Protein AF-A0A1I3IV66-F1 (afdb_monomer_lite)

Radius of gyration: 14.74 Å; chains: 1; bounding box: 31×24×51 Å

Sequence (78 aa):
MISDGNVRTEVPAGPSERVYIVLGLVCAVAAVYYQPIVFGPLALYFAFRLHRLESTSTGVAVALLGVLGTGLGFLYPA

Structure (mmCIF, N/CA/C/O backbone):
data_AF-A0A1I3IV66-F1
#
_entry.id   AF-A0A1I3IV66-F1
#
loop_
_atom_site.group_PDB
_atom_site.id
_atom_site.type_symbol
_atom_site.label_atom_id
_atom_site.label_alt_id
_atom_site.label_comp_id
_atom_site.label_asym_id
_atom_site.label_entity_id
_atom_site.label_seq_id
_atom_site.pdbx_PDB_ins_code
_atom_site.Cartn_x
_atom_site.Cartn_y
_atom_site.Cartn_z
_atom_site.occupancy
_atom_site.B_iso_or_equiv
_atom_site.auth_seq_id
_atom_site.auth_comp_id
_atom_site.auth_asym_id
_atom_site.auth_atom_id
_atom_site.pdbx_PDB_model_num
ATOM 1 N N . MET A 1 1 ? 1.473 -15.857 36.115 1.00 47.91 1 MET A N 1
ATOM 2 C CA . MET A 1 1 ? 1.889 -16.096 34.718 1.00 47.91 1 MET A CA 1
ATOM 3 C C . MET A 1 1 ? 0.716 -16.755 34.007 1.00 47.91 1 MET A C 1
ATOM 5 O O . MET A 1 1 ? 0.653 -17.970 33.927 1.00 47.91 1 MET A O 1
ATOM 9 N N . ILE A 1 2 ? -0.277 -15.953 33.620 1.00 44.06 2 ILE A N 1
ATOM 10 C CA . ILE A 1 2 ? -1.409 -16.376 32.792 1.00 44.06 2 ILE A CA 1
ATOM 11 C C . ILE A 1 2 ? -1.502 -15.319 31.703 1.00 44.06 2 ILE A C 1
ATOM 13 O O . ILE A 1 2 ? -1.609 -14.130 31.982 1.00 44.06 2 ILE A O 1
ATOM 17 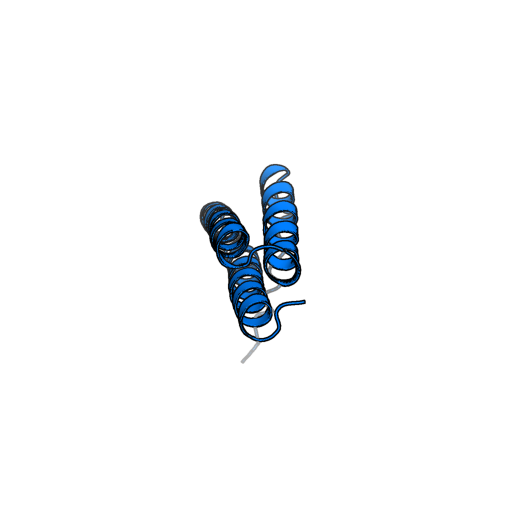N N . SER A 1 3 ? -1.287 -15.796 30.486 1.00 47.31 3 SER A N 1
ATOM 18 C CA . SER A 1 3 ? -1.357 -15.061 29.240 1.00 47.31 3 SER A CA 1
ATOM 19 C C . SER A 1 3 ? -2.808 -14.653 29.025 1.00 47.31 3 SER A C 1
ATOM 21 O O . SER A 1 3 ? -3.621 -15.501 28.662 1.00 47.31 3 SER A O 1
ATOM 23 N N . ASP A 1 4 ? -3.136 -13.381 29.253 1.00 45.47 4 ASP A N 1
ATOM 24 C CA . ASP A 1 4 ? -4.398 -12.816 28.790 1.00 45.47 4 ASP A CA 1
ATOM 25 C C . ASP A 1 4 ? -4.422 -12.911 27.265 1.00 45.47 4 ASP A C 1
ATOM 27 O O . ASP A 1 4 ? -3.714 -12.203 26.542 1.00 45.47 4 ASP A O 1
ATOM 31 N N . GLY A 1 5 ? -5.202 -13.877 26.784 1.00 48.47 5 GLY A N 1
ATOM 32 C CA . GLY A 1 5 ? -5.581 -14.011 25.394 1.00 48.47 5 GLY A CA 1
ATOM 33 C C . GLY A 1 5 ? -6.317 -12.748 24.985 1.00 48.47 5 GLY A C 1
ATOM 34 O O . GLY A 1 5 ? -7.523 -12.633 25.172 1.00 48.47 5 GLY A O 1
ATO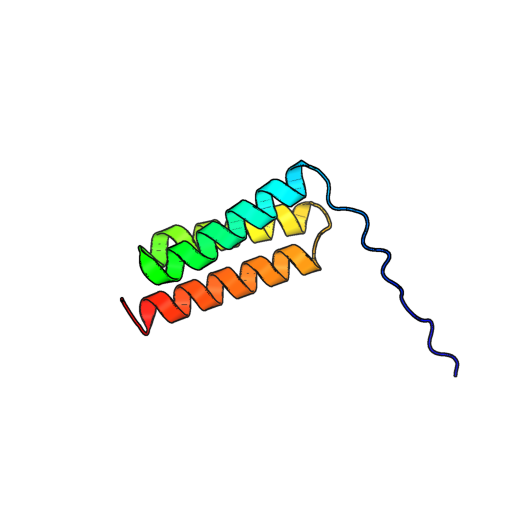M 35 N N . ASN A 1 6 ? -5.565 -11.800 24.431 1.00 52.81 6 ASN A N 1
ATOM 36 C CA . ASN A 1 6 ? -6.062 -10.645 23.704 1.00 52.81 6 ASN A CA 1
ATOM 37 C C . ASN A 1 6 ? -6.762 -11.142 22.434 1.00 52.81 6 ASN A C 1
ATOM 39 O O . ASN A 1 6 ? -6.236 -11.018 21.325 1.00 52.81 6 ASN A O 1
ATOM 43 N N . VAL A 1 7 ? -7.932 -11.761 22.601 1.00 50.94 7 VAL A N 1
ATOM 44 C CA . VAL A 1 7 ? -8.896 -11.955 21.527 1.00 50.94 7 VAL A CA 1
ATOM 45 C C . VAL A 1 7 ? -9.354 -10.550 21.187 1.00 50.94 7 VAL A C 1
ATOM 47 O O . VAL A 1 7 ? -10.296 -10.020 21.769 1.00 50.94 7 VAL A O 1
ATOM 50 N N . ARG A 1 8 ? -8.606 -9.908 20.286 1.00 50.66 8 ARG A N 1
ATOM 51 C CA . ARG A 1 8 ? -9.055 -8.726 19.569 1.00 50.66 8 ARG A CA 1
ATOM 52 C C . ARG A 1 8 ? -10.302 -9.173 18.826 1.00 50.66 8 ARG A C 1
ATOM 54 O O . ARG A 1 8 ? -10.206 -9.716 17.734 1.00 50.66 8 ARG A O 1
ATOM 61 N N . THR A 1 9 ? -11.459 -9.043 19.464 1.00 49.91 9 THR A N 1
ATOM 62 C CA . THR A 1 9 ? -12.749 -9.110 18.793 1.00 49.91 9 THR A CA 1
ATOM 63 C C . THR A 1 9 ? -12.676 -8.071 17.692 1.00 49.91 9 THR A C 1
ATOM 65 O O . THR A 1 9 ? -12.698 -6.872 17.968 1.00 49.91 9 THR A O 1
ATOM 68 N N . GLU A 1 10 ? -12.458 -8.539 16.467 1.00 52.94 10 GLU A N 1
ATOM 69 C CA . GLU A 1 10 ? -12.446 -7.720 15.268 1.00 52.94 10 GLU A CA 1
ATOM 70 C C . GLU A 1 10 ? -13.830 -7.088 15.184 1.00 52.94 10 GLU A C 1
ATOM 72 O O . GLU A 1 10 ? -14.811 -7.739 14.821 1.00 52.94 10 GLU A O 1
ATOM 77 N N . VAL A 1 11 ? -13.937 -5.836 15.632 1.00 56.66 11 VAL A N 1
ATOM 78 C CA . VAL A 1 11 ? -15.157 -5.059 15.457 1.00 56.66 11 VAL A CA 1
ATOM 79 C C . VAL A 1 11 ? -15.414 -5.055 13.951 1.00 56.66 11 VAL A C 1
ATOM 81 O O . VAL A 1 11 ? -14.518 -4.676 13.193 1.00 56.66 11 VAL A O 1
ATOM 84 N N . PRO A 1 12 ? -16.573 -5.554 13.487 1.00 56.75 12 PRO A N 1
ATOM 85 C CA . PRO A 1 12 ? -16.816 -5.707 12.067 1.00 56.75 12 PRO A CA 1
ATOM 86 C C . PRO A 1 12 ? -16.689 -4.342 11.399 1.00 56.75 12 PRO A C 1
ATOM 88 O O . PRO A 1 12 ? -17.439 -3.421 11.720 1.00 56.75 12 PRO A O 1
ATOM 91 N N . ALA A 1 13 ? -15.732 -4.242 10.474 1.00 60.94 13 ALA A N 1
ATOM 92 C CA . ALA A 1 13 ? -15.399 -3.000 9.799 1.00 60.94 13 ALA A CA 1
ATOM 93 C C . ALA A 1 13 ? -16.658 -2.355 9.203 1.00 60.94 13 ALA A C 1
ATOM 95 O O . ALA A 1 13 ? -17.455 -3.030 8.523 1.00 60.94 13 ALA A O 1
ATOM 96 N N . GLY A 1 14 ? -16.827 -1.059 9.460 1.00 73.31 14 GLY A N 1
ATOM 97 C CA . GLY A 1 14 ? -17.964 -0.280 8.990 1.00 73.31 14 GLY A CA 1
ATOM 98 C C . GLY A 1 14 ? -18.074 -0.293 7.457 1.00 73.31 14 GLY A C 1
ATOM 99 O O . GLY A 1 14 ? -17.093 -0.569 6.759 1.00 73.31 14 GLY A O 1
ATOM 100 N N . PRO A 1 15 ? -19.248 0.029 6.879 1.00 78.25 15 PRO A N 1
ATOM 101 C CA . PRO A 1 15 ? -19.445 0.015 5.425 1.00 78.25 15 PRO A CA 1
ATOM 102 C C . PRO A 1 15 ? -18.413 0.869 4.673 1.00 78.25 15 PRO A C 1
ATOM 104 O O . PRO A 1 15 ? -17.936 0.484 3.609 1.00 78.25 15 PRO A O 1
ATOM 107 N N . SER A 1 16 ? -18.024 2.004 5.257 1.00 77.06 16 SER A N 1
ATOM 108 C CA . SER A 1 16 ? -17.000 2.908 4.735 1.00 77.06 16 SER A CA 1
ATOM 109 C C . SER A 1 16 ? -15.587 2.322 4.813 1.00 77.06 16 SER A C 1
ATOM 111 O O . SER A 1 16 ? -14.833 2.443 3.851 1.00 77.06 16 SER A O 1
ATOM 113 N N . GLU A 1 17 ? -15.223 1.648 5.907 1.00 79.25 17 GLU A N 1
ATOM 114 C CA . GLU A 1 17 ? -13.915 0.990 6.045 1.00 79.25 17 GLU A CA 1
ATOM 115 C C . GLU A 1 17 ? -13.719 -0.095 4.994 1.00 79.25 17 GLU A C 1
ATOM 117 O O . GLU A 1 17 ? -12.679 -0.131 4.342 1.00 79.25 17 GLU A O 1
ATOM 122 N N . ARG A 1 18 ? -14.742 -0.926 4.761 1.00 80.12 18 ARG A N 1
ATOM 123 C CA . ARG A 1 18 ? -14.701 -1.978 3.733 1.00 80.12 18 ARG A CA 1
ATOM 124 C C . ARG A 1 18 ? -14.383 -1.408 2.354 1.00 80.12 18 ARG A C 1
ATOM 126 O O . ARG A 1 18 ? -13.548 -1.957 1.641 1.00 80.12 18 ARG A O 1
ATOM 133 N N . VAL A 1 19 ? -15.003 -0.281 2.005 1.00 84.88 19 VAL A N 1
ATOM 134 C CA . VAL A 1 19 ? -14.761 0.410 0.732 1.00 84.88 19 VAL A CA 1
ATOM 135 C C . VAL A 1 19 ? -13.311 0.887 0.633 1.00 84.88 19 VAL A C 1
ATOM 137 O O . VAL A 1 19 ? -12.672 0.667 -0.394 1.00 84.88 19 VAL A O 1
ATOM 140 N N . TYR A 1 20 ? -12.756 1.472 1.698 1.00 82.94 20 TYR A N 1
ATOM 141 C CA . TYR A 1 20 ? -11.359 1.913 1.703 1.00 82.94 20 TYR A CA 1
ATOM 142 C C . TYR A 1 20 ? -10.361 0.753 1.634 1.00 82.94 20 TYR A C 1
ATOM 144 O O . TYR A 1 20 ? -9.328 0.896 0.982 1.00 82.94 20 TYR A O 1
ATOM 152 N N . ILE A 1 21 ? -10.668 -0.393 2.252 1.00 82.62 21 ILE A N 1
ATOM 153 C CA . ILE A 1 21 ? -9.822 -1.594 2.172 1.00 82.62 21 ILE A CA 1
ATOM 154 C C . ILE A 1 21 ? -9.760 -2.068 0.726 1.00 82.62 21 ILE A C 1
ATOM 156 O O . ILE A 1 21 ? -8.671 -2.229 0.182 1.00 82.62 21 ILE A O 1
ATOM 160 N N . VAL A 1 22 ? -10.922 -2.237 0.088 1.00 87.25 22 VAL A N 1
ATOM 161 C CA . VAL A 1 22 ? -11.011 -2.700 -1.302 1.00 87.25 22 VAL A CA 1
ATOM 162 C C . VAL A 1 22 ? -10.303 -1.723 -2.244 1.00 87.25 22 VAL A C 1
ATOM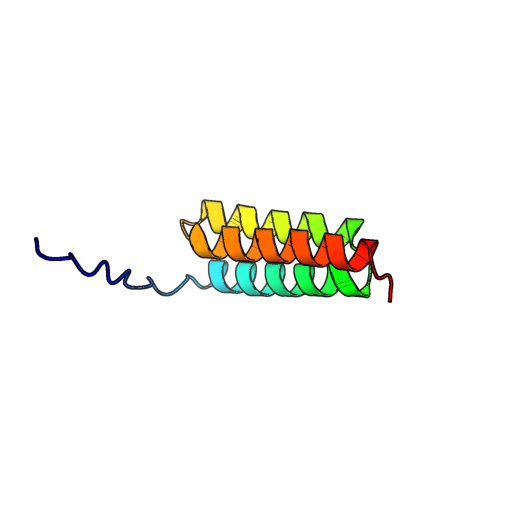 164 O O . VAL A 1 22 ? -9.472 -2.150 -3.041 1.00 87.25 22 VAL A O 1
ATOM 167 N N . LEU A 1 23 ? -10.558 -0.416 -2.121 1.00 86.88 23 LEU A N 1
ATOM 168 C CA . LEU A 1 23 ? -9.901 0.614 -2.938 1.00 86.88 23 LEU A CA 1
ATOM 169 C C . LEU A 1 23 ? -8.380 0.638 -2.756 1.00 86.88 23 LEU A C 1
ATOM 171 O O . LEU A 1 23 ? -7.646 0.727 -3.740 1.00 86.88 23 LEU A O 1
ATOM 175 N N . GLY A 1 24 ? -7.903 0.537 -1.513 1.00 84.69 24 GLY A N 1
ATOM 176 C CA . GLY A 1 24 ? -6.477 0.495 -1.209 1.00 84.69 24 GLY A CA 1
ATOM 177 C C . GLY A 1 24 ? -5.788 -0.733 -1.803 1.00 84.69 24 GLY A C 1
ATOM 178 O O . GLY A 1 24 ? -4.705 -0.612 -2.369 1.00 84.69 24 GLY A O 1
ATOM 179 N N . LEU A 1 25 ? -6.443 -1.894 -1.747 1.00 83.00 25 LEU A N 1
ATOM 180 C CA . LEU A 1 25 ? -5.929 -3.152 -2.291 1.00 83.00 25 LEU A CA 1
ATOM 181 C C . LEU A 1 25 ? -5.888 -3.125 -3.825 1.00 83.00 25 LEU A C 1
ATOM 183 O O . LEU A 1 25 ? -4.873 -3.480 -4.419 1.00 83.00 25 LEU A O 1
ATOM 187 N N . VAL A 1 26 ? -6.943 -2.615 -4.468 1.00 89.00 26 VAL A N 1
ATOM 188 C CA . VAL A 1 26 ? -6.975 -2.407 -5.925 1.00 89.00 26 VAL A CA 1
ATOM 189 C C . VAL A 1 26 ? -5.864 -1.452 -6.363 1.00 89.00 26 VAL A C 1
ATOM 191 O O . VAL A 1 26 ? -5.170 -1.742 -7.334 1.00 89.00 26 VAL A O 1
ATOM 194 N N . CYS A 1 27 ? -5.636 -0.356 -5.632 1.00 87.00 27 CYS A N 1
ATOM 195 C CA . CYS A 1 27 ? -4.532 0.559 -5.929 1.00 87.00 27 CYS A CA 1
ATOM 196 C C . CYS A 1 27 ? -3.163 -0.105 -5.738 1.00 87.00 27 CYS A C 1
ATOM 198 O O . CYS A 1 27 ? -2.289 0.069 -6.580 1.00 87.0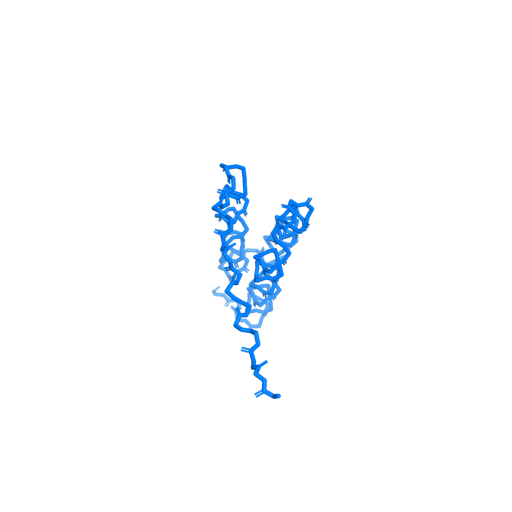0 27 CYS A O 1
ATOM 200 N N . ALA A 1 28 ? -2.971 -0.900 -4.683 1.00 82.44 28 ALA A N 1
ATOM 201 C CA . ALA A 1 28 ? -1.716 -1.618 -4.468 1.00 82.44 28 ALA A CA 1
ATOM 202 C C . ALA A 1 28 ? -1.405 -2.592 -5.619 1.00 82.44 28 ALA A C 1
ATOM 204 O O . ALA A 1 28 ? -0.269 -2.654 -6.081 1.00 82.44 28 ALA A O 1
ATOM 205 N N . VAL A 1 29 ? -2.418 -3.299 -6.132 1.00 84.94 29 VAL A N 1
ATOM 206 C CA . VAL A 1 29 ? -2.273 -4.176 -7.305 1.00 84.94 29 VAL A CA 1
ATOM 207 C C . VAL A 1 29 ? -2.016 -3.357 -8.573 1.00 84.94 29 VAL A C 1
ATOM 209 O O . VAL A 1 29 ? -1.103 -3.666 -9.333 1.00 84.94 29 VAL A O 1
ATOM 212 N N . ALA A 1 30 ? -2.766 -2.274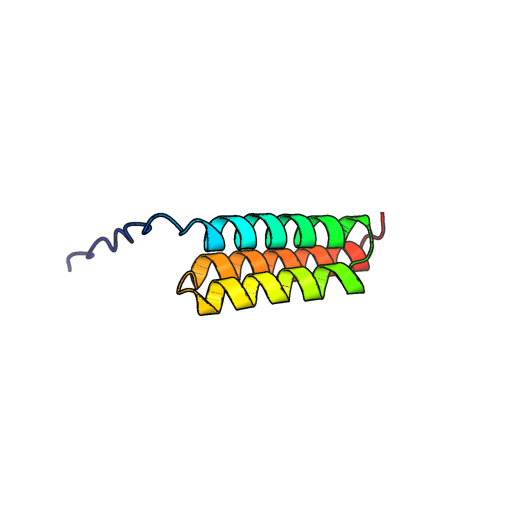 -8.794 1.00 84.31 30 ALA A N 1
ATOM 213 C CA . ALA A 1 30 ? -2.586 -1.405 -9.956 1.00 84.31 30 ALA A CA 1
ATOM 214 C C . ALA A 1 30 ? -1.200 -0.732 -9.994 1.00 84.31 30 ALA A C 1
ATOM 216 O O . ALA A 1 30 ? -0.678 -0.464 -11.078 1.00 84.31 30 ALA A O 1
ATOM 217 N N . ALA A 1 31 ? -0.579 -0.506 -8.832 1.00 82.56 31 ALA A N 1
ATOM 218 C CA . ALA A 1 31 ? 0.787 -0.002 -8.732 1.00 82.56 31 ALA A CA 1
ATOM 219 C C . ALA A 1 31 ? 1.824 -0.969 -9.324 1.00 82.56 31 ALA A C 1
ATOM 221 O O . ALA A 1 31 ? 2.820 -0.501 -9.866 1.00 82.56 31 ALA A O 1
ATOM 222 N N . VAL A 1 32 ? 1.578 -2.283 -9.278 1.00 82.25 32 VAL A N 1
ATOM 223 C CA . VAL A 1 32 ? 2.473 -3.295 -9.868 1.00 82.25 32 VAL A CA 1
ATOM 224 C C . VAL A 1 32 ? 2.376 -3.299 -11.393 1.00 82.25 32 VAL A C 1
ATOM 226 O O . VAL A 1 32 ? 3.394 -3.373 -12.069 1.00 82.25 32 VAL A O 1
ATOM 229 N N . TYR A 1 33 ? 1.157 -3.224 -11.935 1.00 79.88 33 TYR A N 1
ATOM 230 C CA . TYR A 1 33 ? 0.910 -3.494 -13.357 1.00 79.88 33 TYR A CA 1
ATOM 231 C C . TYR A 1 33 ? 0.877 -2.262 -14.263 1.00 79.88 33 TYR A C 1
ATOM 233 O O . TYR A 1 33 ? 1.105 -2.400 -15.460 1.00 79.88 33 TYR A O 1
ATOM 241 N N . TYR A 1 34 ? 0.542 -1.079 -13.739 1.00 80.56 34 TYR A N 1
ATOM 242 C CA . TYR A 1 34 ? 0.272 0.093 -14.580 1.00 80.56 34 TYR A CA 1
ATOM 243 C C . TYR A 1 34 ? 1.251 1.236 -14.327 1.00 80.56 34 TYR A C 1
ATOM 245 O O . TYR A 1 34 ? 2.150 1.488 -15.122 1.00 80.56 34 TYR A O 1
ATOM 253 N N . GLN A 1 35 ? 1.049 1.976 -13.236 1.00 82.00 35 GLN A N 1
ATOM 254 C CA . GLN A 1 35 ? 1.841 3.162 -12.915 1.00 82.00 35 GLN A CA 1
ATOM 255 C C . GLN A 1 35 ? 2.103 3.231 -11.407 1.00 82.00 35 GLN A C 1
ATOM 257 O O . GLN A 1 35 ? 1.288 3.802 -10.671 1.00 82.00 35 GLN A O 1
ATOM 262 N N . PRO A 1 36 ? 3.248 2.709 -10.932 1.00 81.19 36 PRO A N 1
ATOM 263 C CA . PRO A 1 36 ? 3.583 2.695 -9.507 1.00 81.19 36 PRO A CA 1
ATOM 264 C C . PRO A 1 36 ? 3.579 4.097 -8.878 1.00 81.19 36 PRO A C 1
ATOM 266 O O . PRO A 1 36 ? 3.110 4.266 -7.756 1.00 81.19 36 PRO A O 1
ATOM 269 N N . ILE A 1 37 ? 4.001 5.127 -9.621 1.00 82.25 37 ILE A N 1
ATOM 270 C CA . ILE A 1 37 ? 4.029 6.529 -9.154 1.00 82.25 37 ILE A CA 1
ATOM 271 C C . ILE A 1 37 ? 2.628 7.098 -8.894 1.00 82.25 37 ILE A C 1
ATOM 273 O O . ILE A 1 37 ? 2.474 7.956 -8.030 1.00 82.25 37 ILE A O 1
ATOM 277 N N . VAL A 1 38 ? 1.608 6.645 -9.625 1.00 83.44 38 VAL A N 1
ATOM 278 C CA . VAL A 1 38 ? 0.236 7.155 -9.478 1.00 83.44 38 VAL A CA 1
ATOM 279 C C . VAL A 1 38 ? -0.510 6.337 -8.430 1.00 83.44 38 VAL A C 1
ATOM 281 O O . VAL A 1 38 ? -1.074 6.885 -7.484 1.00 83.44 38 VAL A O 1
ATOM 284 N N . PHE A 1 39 ? -0.479 5.012 -8.561 1.00 84.00 39 PHE A N 1
ATOM 285 C CA . PHE A 1 39 ? -1.283 4.120 -7.730 1.00 84.00 39 PHE A CA 1
ATOM 286 C C . PHE A 1 39 ? -0.674 3.839 -6.348 1.00 84.00 39 PHE A C 1
ATOM 288 O O . PHE A 1 39 ? -1.422 3.594 -5.401 1.00 84.00 39 PHE A O 1
ATOM 295 N N . GLY A 1 40 ? 0.648 3.949 -6.189 1.00 83.31 40 GLY A N 1
ATOM 296 C CA . GLY A 1 40 ? 1.326 3.811 -4.897 1.00 83.31 40 GLY A CA 1
ATOM 297 C C . GLY A 1 40 ? 0.873 4.847 -3.858 1.00 83.31 40 GLY A C 1
ATOM 298 O O . GLY A 1 40 ? 0.373 4.469 -2.793 1.00 83.31 40 GLY A O 1
ATOM 299 N N . PRO A 1 41 ? 0.957 6.159 -4.157 1.00 85.12 41 PRO A N 1
ATOM 300 C CA . PRO A 1 41 ? 0.450 7.213 -3.276 1.00 85.12 41 PRO A CA 1
ATOM 301 C C . PRO A 1 41 ? -1.054 7.106 -2.999 1.00 85.12 41 PRO A C 1
ATOM 303 O O . PRO A 1 41 ? -1.499 7.411 -1.895 1.00 85.12 41 PRO A O 1
ATOM 306 N N . LEU A 1 42 ? -1.838 6.633 -3.972 1.00 85.19 42 LEU A N 1
ATOM 307 C CA . LEU A 1 42 ? -3.272 6.379 -3.809 1.00 85.19 42 LEU A CA 1
ATOM 308 C C . LEU A 1 42 ? -3.546 5.239 -2.813 1.00 85.19 42 LEU A C 1
ATOM 310 O O . LEU A 1 42 ? -4.392 5.390 -1.931 1.00 85.19 42 LEU A O 1
ATOM 314 N N . ALA A 1 43 ? -2.794 4.136 -2.879 1.00 84.50 43 ALA A N 1
ATOM 315 C CA . ALA A 1 43 ? -2.876 3.057 -1.892 1.00 84.50 43 ALA A CA 1
ATOM 316 C C . ALA A 1 43 ? -2.504 3.549 -0.480 1.00 84.50 43 ALA A C 1
ATOM 318 O O . ALA A 1 43 ? -3.200 3.243 0.492 1.00 84.50 43 ALA A O 1
ATOM 319 N N . LEU A 1 44 ? -1.465 4.386 -0.371 1.00 85.56 44 LEU A N 1
ATOM 320 C CA . LEU A 1 44 ? -1.068 5.033 0.886 1.00 85.56 44 LEU A CA 1
ATOM 321 C C . LEU A 1 44 ? -2.133 6.002 1.417 1.00 85.56 44 LEU A C 1
ATOM 323 O O . LEU A 1 44 ? -2.370 6.060 2.623 1.00 85.56 44 LEU A O 1
ATOM 327 N N . TYR A 1 45 ? -2.816 6.734 0.537 1.00 87.44 45 TYR A N 1
ATOM 328 C CA . TYR A 1 45 ? -3.917 7.614 0.921 1.00 87.44 45 TYR A CA 1
ATOM 329 C C . TYR A 1 45 ? -5.073 6.827 1.554 1.00 87.44 45 TYR A C 1
ATOM 331 O O . TYR A 1 45 ? -5.569 7.199 2.621 1.00 87.44 45 TYR A O 1
ATOM 339 N N . PHE A 1 46 ? -5.474 5.707 0.946 1.00 84.62 46 PHE A N 1
ATOM 340 C CA . PHE A 1 46 ? -6.519 4.847 1.507 1.00 84.62 46 PHE A CA 1
ATOM 341 C C . PHE A 1 46 ? -6.084 4.183 2.814 1.00 84.62 46 PHE A C 1
ATOM 343 O O . PHE A 1 46 ? -6.858 4.168 3.771 1.00 84.62 46 PHE A O 1
ATOM 350 N N . ALA A 1 47 ? -4.832 3.738 2.905 1.00 81.56 47 ALA A N 1
ATOM 351 C CA . ALA A 1 47 ? -4.245 3.239 4.144 1.00 81.56 47 ALA A CA 1
ATOM 352 C C . ALA A 1 47 ? -4.296 4.273 5.282 1.00 81.56 47 ALA A C 1
ATOM 354 O O . ALA A 1 47 ? -4.668 3.951 6.411 1.00 81.56 47 ALA A O 1
ATOM 355 N N . PHE A 1 48 ? -3.984 5.535 4.980 1.00 84.38 48 PHE A N 1
ATOM 356 C CA . PHE A 1 48 ? -4.056 6.624 5.949 1.00 84.38 48 PHE A CA 1
ATOM 357 C C . PHE A 1 48 ? -5.500 6.948 6.362 1.00 84.38 48 PHE A C 1
ATOM 359 O O . PHE A 1 48 ? -5.771 7.232 7.529 1.00 84.38 48 PHE A O 1
ATOM 366 N N . ARG A 1 49 ? -6.458 6.871 5.429 1.00 82.12 49 ARG A N 1
ATOM 367 C CA . ARG A 1 49 ? -7.891 7.016 5.742 1.00 82.12 49 ARG A CA 1
ATOM 368 C C . ARG A 1 49 ? -8.384 5.903 6.667 1.00 82.12 49 ARG A C 1
ATOM 370 O O . ARG A 1 49 ? -9.117 6.204 7.601 1.00 82.12 49 ARG A O 1
ATOM 377 N N . LEU A 1 50 ? -7.933 4.668 6.456 1.00 80.62 50 LEU A N 1
ATOM 378 C CA . LEU A 1 50 ? -8.177 3.533 7.351 1.00 80.62 50 LEU A CA 1
ATOM 379 C C . LEU A 1 50 ? -7.559 3.731 8.736 1.00 80.62 50 LEU A C 1
ATOM 381 O O . LEU A 1 50 ? -8.208 3.458 9.739 1.00 80.62 50 LEU A O 1
ATOM 385 N N . HIS A 1 51 ? -6.342 4.273 8.802 1.00 79.12 51 HIS A N 1
ATOM 386 C CA . HIS A 1 51 ? -5.691 4.602 10.069 1.00 79.12 51 HIS A CA 1
ATOM 387 C C . HIS A 1 51 ? -6.486 5.637 10.882 1.00 79.12 51 HIS A C 1
ATOM 389 O O . HIS A 1 51 ? -6.582 5.529 12.100 1.00 79.12 51 HIS A O 1
ATOM 395 N N . ARG A 1 52 ? -7.111 6.618 10.212 1.00 78.81 52 ARG A N 1
ATOM 396 C CA . ARG A 1 52 ? -8.003 7.596 10.862 1.00 78.81 52 ARG A CA 1
ATOM 397 C C . ARG A 1 52 ? -9.337 7.018 11.343 1.00 78.81 52 ARG A C 1
ATOM 399 O O . ARG A 1 52 ? -10.011 7.690 12.114 1.00 78.81 52 ARG A O 1
ATOM 406 N N . LEU A 1 53 ? -9.728 5.833 10.880 1.00 76.56 53 LEU A N 1
ATOM 407 C CA . LEU A 1 53 ? -10.974 5.156 11.260 1.00 76.56 53 LEU A CA 1
ATOM 408 C C . LEU A 1 53 ? -10.767 4.145 12.402 1.00 76.56 53 LEU A C 1
ATOM 410 O O . LEU A 1 53 ? -11.607 3.284 12.596 1.00 76.56 53 LEU A O 1
ATOM 414 N N . GLU A 1 54 ? -9.651 4.227 13.136 1.00 73.06 54 GLU A N 1
ATOM 415 C CA . GLU A 1 54 ? -9.254 3.284 14.203 1.00 73.06 54 GLU A CA 1
ATOM 416 C C . GLU A 1 54 ? -8.939 1.847 13.729 1.00 73.06 54 GLU A C 1
ATOM 418 O O . GLU A 1 54 ? -8.417 1.042 14.502 1.00 73.06 54 GLU A O 1
ATOM 423 N N . SER A 1 55 ? -9.096 1.537 12.435 1.00 70.69 55 SER A N 1
ATOM 424 C CA . SER A 1 55 ? -8.561 0.325 11.786 1.00 70.69 55 SER A CA 1
ATOM 425 C C . SER A 1 55 ? -7.055 0.427 11.509 1.00 70.69 55 SER A C 1
ATOM 427 O O . SER A 1 55 ? -6.570 0.297 10.379 1.00 70.69 55 SER A O 1
ATOM 429 N N . THR A 1 56 ? -6.279 0.652 12.565 1.00 73.50 56 THR A N 1
ATOM 430 C CA . THR A 1 56 ? -4.834 0.905 12.521 1.00 73.50 56 THR A CA 1
ATOM 431 C C . THR A 1 56 ? -4.060 -0.244 11.871 1.00 73.50 56 THR A C 1
ATOM 433 O O . THR A 1 56 ? -3.212 -0.005 11.015 1.00 73.50 56 THR A O 1
ATOM 436 N N . SER A 1 57 ? -4.362 -1.497 12.235 1.00 77.06 57 SER A N 1
ATOM 437 C CA . SER A 1 57 ? -3.688 -2.688 11.693 1.00 77.06 57 SER A CA 1
ATOM 438 C C . SER A 1 57 ? -3.969 -2.887 10.208 1.00 77.06 57 SER A C 1
ATOM 440 O O . SER A 1 57 ? -3.057 -3.175 9.435 1.00 77.06 57 SER A O 1
ATOM 442 N N . THR A 1 58 ? -5.219 -2.688 9.799 1.00 79.75 58 THR A N 1
ATOM 443 C CA . THR A 1 58 ? -5.653 -2.854 8.410 1.00 79.75 58 THR A CA 1
ATOM 444 C C . THR A 1 58 ? -5.100 -1.737 7.532 1.00 79.75 58 THR A C 1
ATOM 446 O O . THR A 1 58 ? -4.602 -2.002 6.441 1.00 79.75 58 THR A O 1
ATOM 449 N N . GLY A 1 59 ? -5.094 -0.496 8.030 1.00 76.69 59 GLY A N 1
ATOM 450 C CA . GLY A 1 59 ? -4.437 0.628 7.367 1.00 76.69 59 GLY A CA 1
ATOM 451 C C . GLY A 1 59 ? -2.946 0.373 7.149 1.00 76.69 59 GLY A C 1
ATOM 452 O O . GLY A 1 59 ? -2.456 0.539 6.037 1.00 76.69 59 GLY A O 1
ATOM 453 N N . VAL A 1 60 ? -2.228 -0.116 8.165 1.00 82.19 60 VAL A N 1
ATOM 454 C CA . VAL A 1 60 ? -0.803 -0.470 8.028 1.00 82.19 60 VAL A CA 1
ATOM 455 C C . VAL A 1 60 ? -0.597 -1.594 7.008 1.00 82.19 60 VAL A C 1
ATOM 457 O O . VAL A 1 60 ? 0.307 -1.492 6.183 1.00 82.19 60 VAL A O 1
ATOM 460 N N . ALA A 1 61 ? -1.447 -2.626 6.995 1.00 83.88 61 ALA A N 1
ATOM 461 C CA . ALA A 1 61 ? -1.362 -3.697 6.001 1.00 83.88 61 ALA A CA 1
ATOM 462 C C . ALA A 1 61 ? -1.528 -3.167 4.565 1.00 83.88 61 ALA A C 1
ATOM 464 O O . ALA A 1 61 ? -0.731 -3.496 3.688 1.00 83.88 61 ALA A O 1
ATOM 465 N N . VAL A 1 62 ? -2.508 -2.289 4.332 1.00 84.81 62 VAL A N 1
ATOM 466 C CA . VAL A 1 62 ? -2.724 -1.646 3.025 1.00 84.81 62 VAL A CA 1
ATOM 467 C C . VAL A 1 62 ? -1.551 -0.733 2.651 1.00 84.81 62 VAL A C 1
ATOM 469 O O . VAL A 1 62 ? -1.132 -0.732 1.496 1.00 84.81 62 VAL A O 1
ATOM 472 N N . ALA A 1 63 ? -0.973 0.001 3.609 1.00 84.12 63 ALA A N 1
ATOM 473 C CA . ALA A 1 63 ? 0.208 0.829 3.362 1.00 84.12 63 ALA A CA 1
ATOM 474 C C . ALA A 1 63 ? 1.405 -0.021 2.925 1.00 84.12 63 ALA A C 1
ATOM 476 O O . ALA A 1 63 ? 2.057 0.303 1.935 1.00 84.12 63 ALA A O 1
ATOM 477 N N . LEU A 1 64 ? 1.669 -1.123 3.633 1.00 88.50 64 LEU A N 1
ATOM 478 C CA . LEU A 1 64 ? 2.744 -2.053 3.295 1.00 88.50 64 LEU A CA 1
ATOM 479 C C . LEU A 1 64 ? 2.526 -2.665 1.911 1.00 88.50 64 LEU A C 1
ATOM 481 O O . LEU A 1 64 ? 3.462 -2.694 1.119 1.00 88.50 64 LEU A O 1
ATOM 485 N N . LEU A 1 65 ? 1.297 -3.077 1.585 1.00 87.56 65 LEU A N 1
ATOM 486 C CA . LEU A 1 65 ? 0.949 -3.571 0.250 1.00 87.56 65 LEU A CA 1
ATOM 487 C C . LEU A 1 65 ? 1.169 -2.509 -0.832 1.00 87.56 65 LEU A C 1
ATOM 489 O O . LEU A 1 65 ? 1.714 -2.824 -1.883 1.00 87.56 65 LEU A O 1
ATOM 493 N N . GLY A 1 66 ? 0.795 -1.254 -0.576 1.00 84.94 66 GLY A N 1
ATOM 494 C CA . GLY A 1 66 ? 1.027 -0.141 -1.496 1.00 84.94 66 GLY A CA 1
ATOM 495 C C . GLY A 1 66 ? 2.513 0.126 -1.740 1.00 84.94 66 GLY A C 1
ATOM 496 O O . GLY A 1 66 ? 2.934 0.247 -2.889 1.00 84.94 66 GLY A O 1
ATOM 497 N N . VAL A 1 67 ? 3.328 0.166 -0.682 1.00 87.31 67 VAL A N 1
ATOM 498 C CA . VAL A 1 67 ? 4.789 0.345 -0.784 1.00 87.31 67 VAL A CA 1
ATOM 499 C C . VAL A 1 67 ? 5.428 -0.825 -1.525 1.00 87.31 67 VAL A C 1
ATOM 501 O O . VAL A 1 67 ? 6.254 -0.615 -2.410 1.00 87.31 67 VAL A O 1
ATOM 504 N N . LEU A 1 68 ? 5.020 -2.050 -1.200 1.00 87.25 68 LEU A N 1
ATOM 505 C CA . LEU A 1 68 ? 5.553 -3.260 -1.812 1.00 87.25 68 LEU A CA 1
ATOM 506 C C . LEU A 1 68 ? 5.150 -3.353 -3.289 1.00 87.25 68 LEU A C 1
ATOM 508 O O . LEU A 1 68 ? 6.001 -3.621 -4.130 1.00 87.25 68 LEU A O 1
ATOM 512 N N . GLY A 1 69 ? 3.899 -3.027 -3.623 1.00 83.38 69 GLY A N 1
ATOM 513 C CA . GLY A 1 69 ? 3.422 -2.945 -5.003 1.00 83.38 69 GLY A CA 1
ATOM 514 C C . GLY A 1 69 ? 4.143 -1.867 -5.814 1.00 83.38 69 GLY A C 1
ATOM 515 O O . GLY A 1 69 ? 4.542 -2.109 -6.948 1.00 83.38 69 GLY A O 1
ATOM 516 N N . THR A 1 70 ? 4.405 -0.710 -5.201 1.00 83.12 70 THR A N 1
ATOM 517 C CA . THR A 1 70 ? 5.209 0.359 -5.812 1.00 83.12 70 THR A CA 1
ATOM 518 C C . THR A 1 70 ? 6.640 -0.113 -6.069 1.00 83.12 70 THR A C 1
ATOM 520 O O . THR A 1 70 ? 7.149 0.046 -7.174 1.00 83.12 70 THR A O 1
ATOM 523 N N . GLY A 1 71 ? 7.284 -0.730 -5.073 1.00 85.62 71 GLY A N 1
ATOM 524 C CA . GLY A 1 71 ? 8.643 -1.258 -5.198 1.00 85.62 71 GLY A CA 1
ATOM 525 C C . GLY A 1 71 ? 8.757 -2.328 -6.283 1.00 85.62 71 GLY A C 1
ATOM 526 O O . GLY A 1 71 ? 9.678 -2.275 -7.094 1.00 85.62 71 GLY A O 1
ATOM 527 N N . LEU A 1 72 ? 7.793 -3.251 -6.346 1.00 85.31 72 LEU A N 1
ATOM 528 C CA . LEU A 1 72 ? 7.729 -4.272 -7.392 1.00 85.31 72 LEU A CA 1
ATOM 529 C C . LEU A 1 72 ? 7.521 -3.662 -8.780 1.00 85.31 72 LEU A C 1
ATOM 531 O O . LEU A 1 72 ? 8.253 -4.033 -9.687 1.00 85.31 72 LEU A O 1
ATOM 535 N N . GLY A 1 73 ? 6.609 -2.699 -8.942 1.00 82.50 73 GLY A N 1
ATOM 536 C CA . GLY A 1 73 ? 6.388 -2.031 -10.230 1.00 82.50 73 GLY A CA 1
ATOM 537 C C . GLY A 1 73 ? 7.609 -1.249 -10.733 1.00 82.50 73 GLY A C 1
ATOM 538 O O . GLY A 1 73 ? 7.809 -1.126 -11.937 1.00 82.50 73 GLY A O 1
ATOM 539 N N . PHE A 1 74 ? 8.456 -0.740 -9.830 1.00 81.81 74 PHE A N 1
ATOM 540 C CA . PHE A 1 74 ? 9.727 -0.105 -10.202 1.00 81.81 74 PHE A CA 1
ATOM 541 C C . PHE A 1 74 ? 10.836 -1.111 -10.539 1.00 81.81 74 PHE A C 1
ATOM 543 O O . PHE A 1 74 ? 11.621 -0.863 -11.450 1.00 81.81 74 PHE A O 1
ATOM 550 N N . LEU A 1 75 ? 10.939 -2.211 -9.786 1.00 83.69 75 LEU A N 1
ATOM 551 C CA . LEU A 1 75 ? 11.991 -3.222 -9.958 1.00 83.69 75 LEU A CA 1
ATOM 552 C C . LEU A 1 75 ? 11.715 -4.171 -11.130 1.00 83.69 75 LEU A C 1
ATOM 554 O O . LEU A 1 75 ? 12.651 -4.635 -11.775 1.00 83.69 75 LEU A O 1
ATOM 558 N N . TYR A 1 76 ? 10.442 -4.452 -11.392 1.00 75.94 76 TYR A N 1
ATOM 559 C CA . TYR A 1 76 ? 9.969 -5.362 -12.427 1.00 75.94 76 TYR A CA 1
ATOM 560 C C . TYR A 1 76 ? 8.825 -4.700 -13.201 1.00 75.94 76 TYR A C 1
ATOM 562 O O . TYR A 1 76 ? 7.663 -5.057 -12.993 1.00 75.94 76 TYR A O 1
ATOM 570 N N . PRO A 1 77 ? 9.131 -3.720 -14.073 1.00 68.00 77 PRO A N 1
ATOM 571 C CA . PRO A 1 77 ? 8.128 -3.197 -14.987 1.00 68.00 77 PRO A CA 1
ATOM 572 C C . PRO A 1 77 ? 7.649 -4.346 -15.887 1.00 68.00 77 PRO A C 1
ATOM 574 O O . PRO A 1 77 ? 8.470 -5.007 -16.528 1.00 68.00 77 PRO A O 1
ATOM 577 N N . ALA A 1 78 ? 6.343 -4.620 -15.847 1.00 61.94 78 ALA A N 1
ATOM 578 C CA . ALA A 1 78 ? 5.686 -5.646 -16.658 1.00 61.94 78 ALA A CA 1
ATOM 579 C C . ALA A 1 78 ? 5.732 -5.326 -18.160 1.00 61.94 78 ALA A C 1
ATOM 581 O O . ALA A 1 78 ? 5.719 -4.124 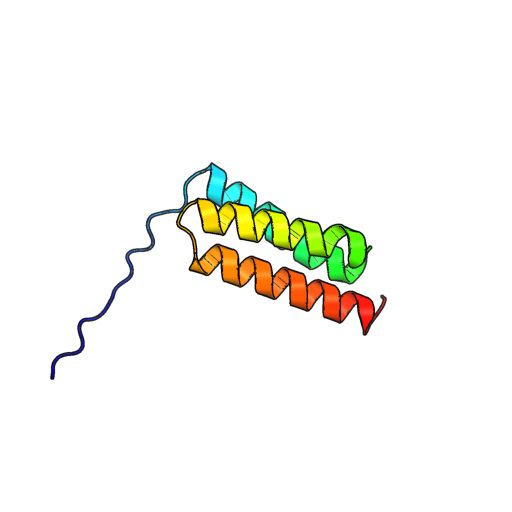-18.515 1.00 61.94 78 ALA A O 1
#

pLDDT: mean 76.7, std 12.43, range [44.06, 89.0]

Secondary structure (DSSP, 8-state):
----------PPPPHHHHHHHHHHHHHHHHHHHT-HHHHHHHHHHHHHHHHTTT-HHHHHHHHHHHHHHHHHHHHS--

Organism: NCBI:txid44930

Foldseek 3Di:
DDDPPPPVPPPPDDPVLVVLLVQLLVLLQCLQAPPLVVSLVVNLVSLVVCCVVVVPVSSVVSNVSSVVSNVNCVVPVD